Protein AF-A0A7Z9SYL8-F1 (afdb_monomer_lite)

pLDDT: mean 85.66, std 15.9, range [40.19, 97.75]

Foldseek 3Di:
DPPQVVQDDDDVVRHFDKDKDFQWWFDPAWDQDDVQQKIWTWTDDPRDTATEIEGRVSVCRVVNRVRGTKMFIFGWDWDADPNDTGIYTYTPDIGRDDDPD

Sequence (101 aa):
MEFLSKLAPFGPGNMRPQFVSRKVEIAGNPRLVGNGDHLKFSAMQNGKTFGAIAFNMGKYYSDLLSGKPFDLAYVVEENEWKGRKSLQLNIRDIKLRGGVS

Structure (mmCIF, N/CA/C/O backbone):
data_AF-A0A7Z9SYL8-F1
#
_entry.id   AF-A0A7Z9SYL8-F1
#
loop_
_atom_site.group_PDB
_atom_site.id
_atom_site.type_symbol
_atom_site.label_atom_id
_atom_site.label_alt_id
_atom_site.label_comp_id
_atom_site.label_asym_id
_atom_site.label_entity_id
_atom_site.label_seq_id
_atom_site.pdbx_PDB_ins_code
_atom_site.Cartn_x
_atom_site.Cartn_y
_atom_site.Cartn_z
_atom_site.occupancy
_atom_site.B_iso_or_equiv
_atom_site.auth_seq_id
_atom_site.auth_comp_id
_atom_site.auth_asym_id
_atom_site.auth_atom_id
_atom_site.pdbx_PDB_model_num
ATOM 1 N N . MET A 1 1 ? -14.893 2.977 13.069 1.00 48.41 1 MET A N 1
ATOM 2 C CA . MET A 1 1 ? -13.858 2.138 13.710 1.00 48.41 1 MET A CA 1
ATOM 3 C C . MET A 1 1 ? -14.430 0.971 14.527 1.00 48.41 1 MET A C 1
ATOM 5 O O . MET A 1 1 ? -13.650 0.250 15.119 1.00 48.41 1 MET A O 1
ATOM 9 N N . GLU A 1 2 ? -15.747 0.711 14.559 1.00 56.72 2 GLU A N 1
ATOM 10 C CA . GLU A 1 2 ? -16.276 -0.371 15.416 1.00 56.72 2 GLU A CA 1
ATOM 11 C C . GLU A 1 2 ? -16.171 -1.795 14.842 1.00 56.72 2 GLU A C 1
ATOM 13 O O . GLU A 1 2 ? -16.137 -2.748 15.610 1.00 56.72 2 GLU A O 1
ATOM 18 N N . PHE A 1 3 ? -16.153 -1.985 13.520 1.00 58.41 3 PHE A N 1
ATOM 19 C CA . PHE A 1 3 ? -16.348 -3.329 12.952 1.00 58.41 3 PHE A CA 1
ATOM 20 C C . PHE A 1 3 ? -15.118 -4.244 13.072 1.00 58.41 3 PHE A C 1
ATOM 22 O O . PHE A 1 3 ? -15.250 -5.401 13.452 1.00 58.41 3 PHE A O 1
ATOM 29 N N . LEU A 1 4 ? -13.914 -3.732 12.797 1.00 54.22 4 LEU A N 1
ATOM 30 C CA . LEU A 1 4 ? -12.683 -4.536 12.843 1.00 54.22 4 LEU A CA 1
ATOM 31 C C . LEU A 1 4 ? -12.283 -4.910 14.276 1.00 54.22 4 LEU A C 1
ATOM 33 O O . LEU A 1 4 ? -11.804 -6.016 14.507 1.00 54.22 4 LEU A O 1
ATOM 37 N N . SER A 1 5 ? -12.537 -4.027 15.244 1.00 56.81 5 SER A N 1
ATOM 38 C CA . SER A 1 5 ? -12.269 -4.275 16.665 1.00 56.81 5 SER A CA 1
ATOM 39 C C . SER A 1 5 ? -13.170 -5.368 17.246 1.00 56.81 5 SER A C 1
ATOM 41 O O . SER A 1 5 ? -12.739 -6.106 18.124 1.00 56.81 5 SER A O 1
ATOM 43 N N . LYS A 1 6 ? -14.398 -5.518 16.723 1.00 57.16 6 LYS A N 1
ATOM 44 C CA . LYS A 1 6 ? -15.341 -6.584 17.113 1.00 57.16 6 LYS A CA 1
ATOM 45 C C . LYS A 1 6 ? -14.926 -7.979 16.634 1.00 57.16 6 LYS A C 1
ATOM 47 O O . LYS A 1 6 ? -15.502 -8.958 17.087 1.00 57.16 6 LYS A O 1
ATOM 52 N N . LEU A 1 7 ? -13.949 -8.074 15.731 1.00 58.53 7 LEU A N 1
ATOM 53 C CA . LEU A 1 7 ? -13.406 -9.348 15.251 1.00 58.53 7 LEU A CA 1
ATOM 54 C C . LEU A 1 7 ? -12.181 -9.801 16.057 1.00 58.53 7 LEU A C 1
ATOM 56 O O . LEU A 1 7 ? -11.613 -10.843 15.754 1.00 58.53 7 LEU A O 1
ATOM 60 N N . ALA A 1 8 ? -11.768 -9.038 17.071 1.00 55.50 8 ALA A N 1
ATOM 61 C CA . ALA A 1 8 ? -10.746 -9.453 18.021 1.00 55.50 8 ALA A CA 1
ATOM 62 C C . ALA A 1 8 ? -11.326 -10.454 19.051 1.00 55.50 8 ALA A C 1
ATOM 64 O O . ALA A 1 8 ? -12.521 -10.396 19.343 1.00 55.50 8 ALA A O 1
ATOM 65 N N . PRO A 1 9 ? -10.503 -11.338 19.649 1.00 55.69 9 PRO A N 1
ATOM 66 C CA . PRO A 1 9 ? -9.047 -11.423 19.532 1.00 55.69 9 PRO A CA 1
ATOM 67 C C . PRO A 1 9 ? -8.588 -12.136 18.254 1.00 55.69 9 PRO A C 1
ATOM 69 O O . PRO A 1 9 ? -9.187 -13.121 17.828 1.00 55.69 9 PRO A O 1
ATOM 72 N N . PHE A 1 10 ? -7.491 -11.651 17.668 1.00 59.84 10 PHE A N 1
ATOM 73 C CA . PHE A 1 10 ? -6.842 -12.305 16.532 1.00 59.84 10 PHE A CA 1
ATOM 74 C C . PHE A 1 10 ? -5.698 -13.205 17.014 1.00 59.84 10 PHE A C 1
ATOM 76 O O . PHE A 1 10 ? -4.899 -12.790 17.851 1.00 59.84 10 PHE A O 1
ATOM 83 N N . GLY A 1 11 ? -5.602 -14.419 16.476 1.00 55.94 11 GLY A N 1
ATOM 84 C CA . GLY A 1 11 ? -4.634 -15.440 16.887 1.00 55.94 11 GLY A CA 1
ATOM 85 C C . GLY A 1 11 ? -4.783 -16.723 16.061 1.00 55.94 11 GLY A C 1
ATOM 86 O O . GLY A 1 11 ? -5.536 -16.723 15.081 1.00 55.94 11 GLY A O 1
ATOM 87 N N . PRO A 1 12 ? -4.096 -17.823 16.41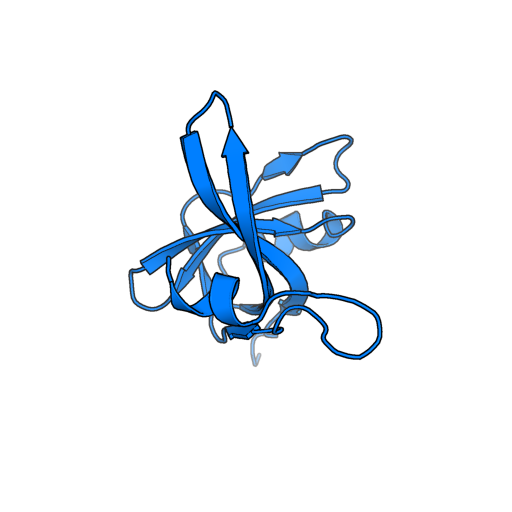8 1.00 44.50 12 PRO A N 1
ATOM 88 C CA . PRO A 1 12 ? -4.318 -19.126 15.793 1.00 44.50 12 PRO A CA 1
ATOM 89 C C . PRO A 1 12 ? -5.806 -19.502 15.906 1.00 44.50 12 PRO A C 1
ATOM 91 O O . PRO A 1 12 ? -6.312 -19.689 17.007 1.00 44.50 12 PRO A O 1
ATOM 94 N N . GLY A 1 13 ? -6.523 -19.528 14.778 1.00 54.41 13 GLY A N 1
ATOM 95 C CA . GLY A 1 13 ? -7.975 -19.768 14.720 1.00 54.41 13 GLY A CA 1
ATOM 96 C C . GLY A 1 13 ? -8.845 -18.550 14.369 1.00 54.41 13 GLY A C 1
ATOM 97 O O . GLY A 1 13 ? -9.996 -18.738 13.993 1.00 54.41 13 GLY A O 1
ATOM 98 N N . ASN A 1 14 ? -8.312 -17.322 14.410 1.00 60.50 14 ASN A N 1
ATOM 99 C CA . ASN A 1 14 ? -9.010 -16.105 13.973 1.00 60.50 14 ASN A CA 1
ATOM 100 C C . ASN A 1 14 ? -7.996 -15.086 13.425 1.00 60.50 14 ASN A C 1
ATOM 102 O O . ASN A 1 14 ? -7.546 -14.181 14.127 1.00 60.50 14 ASN A O 1
ATOM 106 N N . MET A 1 15 ? -7.539 -15.280 12.186 1.00 59.78 15 MET A N 1
ATOM 107 C CA . MET A 1 15 ? -6.594 -14.345 11.569 1.00 59.78 15 MET A CA 1
ATOM 108 C C . MET A 1 15 ? -7.292 -13.029 11.220 1.00 59.78 15 MET A C 1
ATOM 110 O O . MET A 1 15 ? -8.481 -13.015 10.906 1.00 59.78 15 MET A O 1
ATOM 114 N N . ARG A 1 16 ? -6.540 -11.920 11.207 1.00 69.00 16 ARG A N 1
ATOM 115 C CA . ARG A 1 16 ? -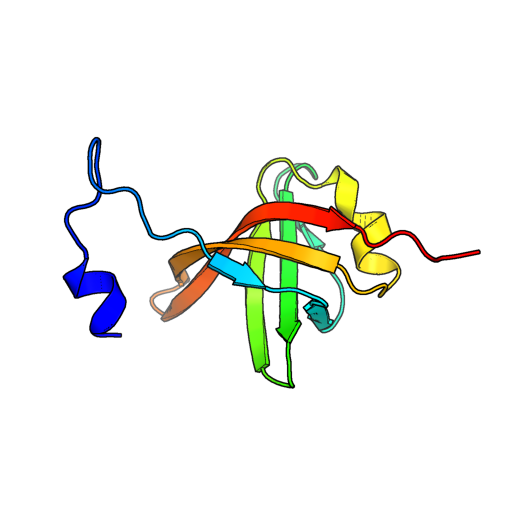7.057 -10.644 10.688 1.00 69.00 16 ARG A CA 1
ATOM 116 C C . ARG A 1 16 ? -7.655 -10.866 9.291 1.00 69.00 16 ARG A C 1
ATOM 118 O O . ARG A 1 16 ? -6.993 -11.513 8.471 1.00 69.00 16 ARG A O 1
ATOM 125 N N . PRO A 1 17 ? -8.857 -10.336 9.003 1.00 77.50 17 PRO A N 1
ATOM 126 C CA . PRO A 1 17 ? -9.475 -10.511 7.699 1.00 77.50 17 PRO A CA 1
ATOM 127 C C . PRO A 1 17 ? -8.547 -9.967 6.612 1.00 77.50 17 PRO A C 1
ATOM 129 O O . PRO A 1 17 ? -8.059 -8.836 6.695 1.00 77.50 17 PRO A O 1
ATOM 132 N N . GLN A 1 18 ? -8.283 -10.808 5.616 1.00 87.12 18 GLN A N 1
ATOM 133 C CA . GLN A 1 18 ? -7.554 -10.420 4.419 1.00 87.12 18 GLN A CA 1
ATOM 134 C C . GLN A 1 18 ? -8.549 -9.895 3.392 1.00 87.12 18 GLN A C 1
ATOM 136 O O . GLN A 1 18 ? -9.578 -10.514 3.124 1.00 87.12 18 GLN A O 1
ATOM 141 N N . PHE A 1 19 ? -8.226 -8.748 2.819 1.00 92.62 19 PHE A N 1
ATOM 142 C CA . PHE A 1 19 ? -9.034 -8.080 1.816 1.00 92.62 19 PHE A CA 1
ATOM 143 C C . PHE A 1 19 ? -8.299 -8.069 0.486 1.00 92.62 19 PHE A C 1
ATOM 145 O O . PHE A 1 19 ? -7.067 -8.071 0.440 1.00 92.62 19 PHE A O 1
ATOM 152 N N . VAL A 1 20 ? -9.078 -8.023 -0.592 1.00 95.88 20 VAL A N 1
ATOM 153 C CA . VAL A 1 20 ? -8.563 -7.871 -1.949 1.00 95.88 20 VAL A CA 1
ATOM 154 C C . VAL A 1 20 ? -9.234 -6.680 -2.614 1.00 95.88 20 VAL A C 1
ATOM 156 O O . VAL A 1 20 ? -10.462 -6.624 -2.692 1.00 95.88 20 VAL A O 1
ATOM 159 N N . SER A 1 21 ? -8.422 -5.783 -3.167 1.00 95.75 21 SER A N 1
ATOM 160 C CA . SER A 1 21 ? -8.876 -4.732 -4.082 1.00 95.75 21 SER A CA 1
ATOM 161 C C . SER A 1 21 ? -8.282 -4.965 -5.462 1.00 95.75 21 SER A C 1
ATOM 163 O O . SER A 1 21 ? -7.101 -5.271 -5.601 1.00 95.75 21 SER A O 1
ATOM 165 N N . ARG A 1 22 ? -9.112 -4.824 -6.498 1.00 95.88 22 ARG A N 1
ATOM 166 C CA . ARG A 1 22 ? -8.722 -5.014 -7.901 1.00 95.88 22 ARG A CA 1
ATOM 167 C C . ARG A 1 22 ? -8.696 -3.690 -8.650 1.00 95.88 22 ARG A C 1
ATOM 169 O O . ARG A 1 22 ? -9.518 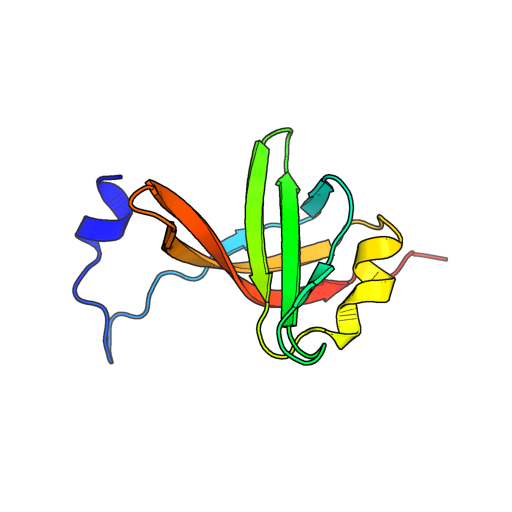-2.825 -8.353 1.00 95.88 22 ARG A O 1
ATOM 176 N N . LYS A 1 23 ? -7.831 -3.579 -9.663 1.00 95.25 23 LYS A N 1
ATOM 177 C CA . LYS A 1 23 ? -7.643 -2.349 -10.458 1.00 95.25 23 LYS A CA 1
ATOM 178 C C . LYS A 1 23 ? -7.370 -1.135 -9.558 1.00 95.25 23 LYS A C 1
ATOM 180 O O . LYS A 1 23 ? -8.011 -0.098 -9.684 1.00 95.25 23 LYS A O 1
ATOM 185 N N . VAL A 1 24 ? -6.473 -1.319 -8.598 1.00 96.69 24 VAL A N 1
ATOM 186 C CA . VAL A 1 24 ? -5.960 -0.255 -7.741 1.00 96.69 24 VAL A CA 1
ATOM 187 C C . VAL A 1 24 ? -4.965 0.566 -8.545 1.00 96.69 24 VAL A C 1
ATOM 189 O O . VAL A 1 24 ? -4.143 0.017 -9.279 1.00 96.69 24 VAL A O 1
ATOM 192 N N . GLU A 1 25 ? -5.049 1.877 -8.389 1.00 95.69 25 GLU A N 1
ATOM 193 C CA . GLU A 1 25 ? -4.132 2.848 -8.970 1.00 95.69 25 GLU A CA 1
ATOM 194 C C . GLU A 1 25 ? -3.236 3.427 -7.877 1.00 95.69 25 GLU A C 1
ATOM 196 O O . GLU A 1 25 ? -3.557 3.378 -6.684 1.00 95.69 25 GLU A O 1
ATOM 201 N N . ILE A 1 26 ? -2.103 3.998 -8.278 1.00 95.19 26 ILE A N 1
ATOM 202 C CA . ILE A 1 26 ? -1.254 4.747 -7.360 1.00 95.19 26 ILE A CA 1
ATOM 203 C C . ILE A 1 26 ? -1.644 6.226 -7.360 1.00 95.19 26 ILE A C 1
ATOM 205 O O . ILE A 1 26 ? -1.790 6.846 -8.410 1.00 95.19 26 ILE A O 1
ATOM 209 N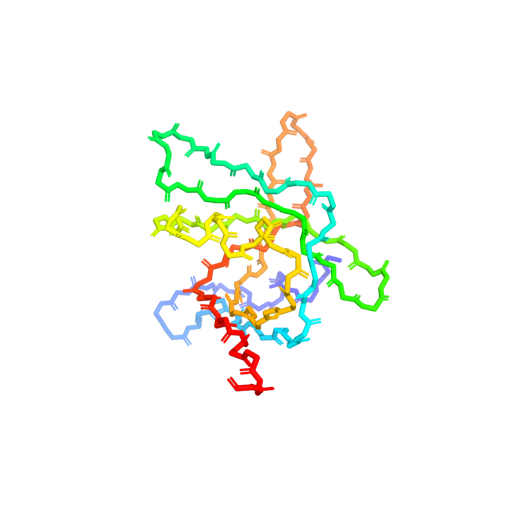 N . ALA A 1 27 ? -1.801 6.806 -6.172 1.00 95.38 27 ALA A N 1
ATOM 210 C CA . ALA A 1 27 ? -1.953 8.247 -6.011 1.00 95.38 27 ALA A CA 1
ATOM 211 C C . ALA A 1 27 ? -0.598 8.880 -5.660 1.00 95.38 27 ALA A C 1
ATOM 213 O O . ALA A 1 27 ? -0.048 8.651 -4.580 1.00 95.38 27 ALA A O 1
ATOM 214 N N . GLY A 1 28 ? -0.069 9.707 -6.562 1.00 93.69 28 GLY A N 1
ATOM 215 C CA . GLY A 1 28 ? 1.269 10.285 -6.426 1.00 93.69 28 GLY A CA 1
ATOM 216 C C . GLY A 1 28 ? 2.372 9.245 -6.640 1.00 93.69 28 GLY A C 1
ATOM 217 O O . GLY A 1 28 ? 2.184 8.276 -7.368 1.00 93.69 28 GLY A O 1
ATOM 218 N N . ASN A 1 29 ? 3.528 9.445 -5.999 1.00 94.50 29 ASN A N 1
ATOM 219 C CA . ASN A 1 29 ? 4.707 8.606 -6.227 1.00 94.50 29 ASN A CA 1
ATOM 220 C C . ASN A 1 29 ? 4.917 7.584 -5.097 1.00 94.50 29 ASN A C 1
ATOM 222 O O . ASN A 1 29 ? 4.870 7.967 -3.918 1.00 94.50 29 ASN A O 1
ATOM 226 N N . PRO A 1 30 ? 5.216 6.311 -5.425 1.00 96.44 30 PRO A N 1
ATOM 227 C CA . PRO A 1 30 ? 5.654 5.338 -4.435 1.00 96.44 30 PRO A CA 1
ATOM 228 C C . PRO A 1 30 ? 7.019 5.745 -3.876 1.00 96.44 30 PRO A C 1
ATOM 230 O O . PRO A 1 30 ? 7.765 6.509 -4.487 1.00 96.44 30 PRO A O 1
ATOM 233 N N . ARG A 1 31 ? 7.367 5.225 -2.700 1.00 97.38 31 ARG A N 1
ATOM 234 C CA . ARG A 1 31 ? 8.673 5.439 -2.075 1.00 97.38 31 ARG A CA 1
ATOM 235 C C . ARG A 1 31 ? 9.221 4.128 -1.553 1.00 97.38 31 ARG A C 1
ATOM 237 O O . ARG A 1 31 ? 8.508 3.383 -0.879 1.00 97.38 31 AR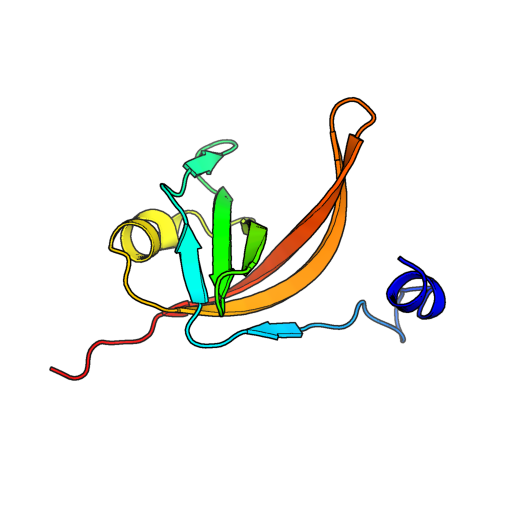G A O 1
ATOM 244 N N . LEU A 1 32 ? 10.499 3.897 -1.810 1.00 97.75 32 LEU A N 1
ATOM 245 C CA . LEU A 1 32 ? 11.262 2.903 -1.076 1.00 97.75 32 LEU A CA 1
ATOM 246 C C . LEU A 1 32 ? 11.557 3.433 0.333 1.00 97.75 32 LEU A C 1
ATOM 248 O O . LEU A 1 32 ? 11.856 4.615 0.506 1.00 97.75 32 LEU A O 1
ATOM 252 N N . VAL A 1 33 ? 11.423 2.578 1.343 1.00 95.75 33 VAL A N 1
ATOM 253 C CA . VAL A 1 33 ? 11.686 2.917 2.751 1.00 95.75 33 VAL A CA 1
ATOM 254 C C . VAL A 1 33 ? 12.518 1.828 3.432 1.00 95.75 33 VAL A C 1
ATOM 256 O O . VAL A 1 33 ? 12.671 0.725 2.904 1.00 95.75 33 VAL A O 1
ATOM 259 N N . GLY A 1 34 ? 13.075 2.146 4.604 1.00 91.06 34 GLY A N 1
ATOM 260 C CA . GLY A 1 34 ? 14.087 1.304 5.247 1.00 91.06 34 GLY A CA 1
ATOM 261 C C . GLY A 1 34 ? 15.379 1.323 4.431 1.00 91.06 34 GLY A C 1
ATOM 262 O O . GLY A 1 34 ? 15.817 2.393 4.014 1.00 91.06 34 GLY A O 1
ATOM 263 N N . ASN A 1 35 ? 15.931 0.145 4.147 1.00 93.69 35 ASN A N 1
ATOM 264 C CA . ASN A 1 35 ? 17.132 -0.015 3.318 1.00 93.69 35 ASN A CA 1
ATOM 265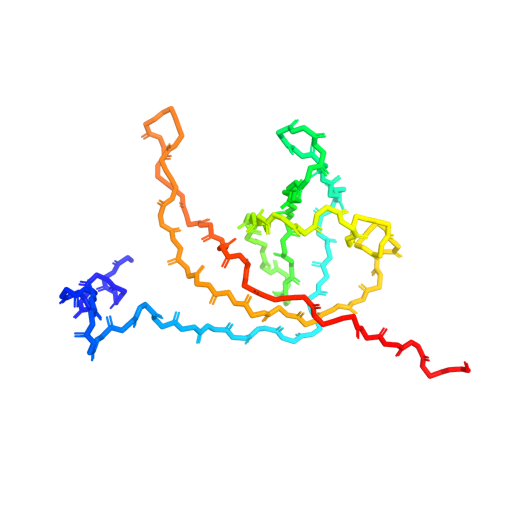 C C . ASN A 1 35 ? 16.830 -0.137 1.813 1.00 93.69 35 ASN A C 1
ATOM 267 O O . ASN A 1 35 ? 17.716 -0.469 1.034 1.00 93.69 35 ASN A O 1
ATOM 271 N N . GLY A 1 36 ? 15.586 0.120 1.395 1.00 94.19 36 GLY A N 1
ATOM 272 C CA . GLY A 1 36 ? 15.144 -0.057 0.007 1.00 94.19 36 GLY A CA 1
ATOM 273 C C . GLY A 1 36 ? 14.282 -1.300 -0.225 1.00 94.19 36 GLY A C 1
ATOM 274 O O . GLY A 1 36 ? 13.717 -1.465 -1.302 1.00 94.19 36 GLY A O 1
ATOM 275 N N . ASP A 1 37 ? 14.108 -2.141 0.793 1.00 96.38 37 ASP A N 1
ATOM 276 C CA . ASP A 1 37 ? 13.384 -3.411 0.667 1.00 96.38 37 ASP A CA 1
ATOM 277 C C . ASP A 1 37 ? 11.866 -3.264 0.823 1.00 96.38 37 ASP A C 1
ATOM 279 O O . ASP A 1 37 ? 11.102 -4.191 0.543 1.00 96.38 37 ASP A O 1
ATOM 283 N N . HIS A 1 38 ? 11.398 -2.122 1.325 1.00 96.81 38 HIS A N 1
ATOM 284 C CA . HIS A 1 38 ? 9.992 -1.888 1.642 1.00 96.81 38 HIS A CA 1
ATOM 285 C C . HIS A 1 38 ? 9.410 -0.805 0.746 1.00 96.81 38 HIS A C 1
ATOM 287 O O . HIS A 1 38 ? 10.080 0.174 0.421 1.00 96.81 38 HIS A O 1
ATOM 293 N N . LEU A 1 39 ? 8.133 -0.949 0.403 1.00 97.25 39 LEU A N 1
ATOM 294 C CA . LEU A 1 39 ? 7.430 -0.029 -0.478 1.00 97.25 39 LEU A CA 1
ATOM 295 C C . LEU A 1 39 ? 6.309 0.672 0.286 1.00 97.25 39 LEU A C 1
ATOM 297 O O . LEU A 1 39 ? 5.402 0.028 0.809 1.00 97.25 39 LEU A O 1
ATOM 301 N N . LYS A 1 40 ? 6.357 2.002 0.341 1.00 97.19 40 LYS A N 1
ATOM 302 C CA . LYS A 1 40 ? 5.303 2.844 0.910 1.00 97.19 40 LYS A CA 1
ATOM 303 C C . LYS A 1 40 ? 4.649 3.652 -0.201 1.00 97.19 40 LYS A C 1
ATOM 305 O O . LYS A 1 40 ? 5.339 4.317 -0.968 1.00 97.19 40 LYS A O 1
ATOM 310 N N . PHE A 1 41 ? 3.327 3.612 -0.285 1.00 97.25 41 PHE A N 1
ATOM 311 C CA . PHE A 1 41 ? 2.582 4.278 -1.354 1.00 97.25 41 PHE A CA 1
ATOM 312 C C . PHE A 1 41 ? 1.155 4.617 -0.917 1.00 97.25 41 PHE A C 1
ATOM 314 O O . PHE A 1 41 ? 0.715 4.224 0.164 1.00 97.25 41 PHE A O 1
ATOM 321 N N . SER A 1 42 ? 0.442 5.360 -1.759 1.00 96.94 42 SER A N 1
ATOM 322 C CA . SER A 1 42 ? -0.979 5.657 -1.586 1.00 96.94 42 SER A CA 1
ATOM 323 C C . SER A 1 42 ? -1.780 4.857 -2.610 1.00 96.94 42 SER A C 1
ATOM 325 O O . SER A 1 42 ? -1.652 5.088 -3.810 1.00 96.94 42 SER A O 1
ATOM 327 N N . ALA A 1 43 ? -2.578 3.903 -2.137 1.00 96.81 43 ALA A N 1
ATOM 328 C CA . ALA A 1 43 ? -3.460 3.082 -2.958 1.00 96.81 43 ALA A CA 1
ATOM 329 C C . ALA A 1 43 ? -4.776 3.825 -3.206 1.00 96.81 43 ALA A C 1
ATOM 331 O O . ALA A 1 43 ? -5.431 4.234 -2.245 1.00 96.81 43 ALA A O 1
ATOM 332 N N . MET A 1 44 ? -5.167 3.978 -4.469 1.00 96.31 44 MET A N 1
ATOM 333 C CA . MET A 1 44 ? -6.401 4.641 -4.875 1.00 96.31 44 MET A CA 1
ATOM 334 C C . MET A 1 44 ? -7.347 3.665 -5.572 1.00 96.31 44 MET A C 1
ATOM 336 O O . MET A 1 44 ? -6.953 2.910 -6.458 1.00 96.31 44 MET A O 1
ATOM 340 N N . GLN A 1 45 ? -8.618 3.690 -5.180 1.00 94.62 45 GLN A N 1
ATOM 341 C CA . GLN A 1 45 ? -9.683 2.954 -5.854 1.00 94.62 45 GLN A CA 1
ATOM 342 C C . GLN A 1 45 ? -10.980 3.762 -5.769 1.00 94.62 45 GLN A C 1
ATOM 344 O O . GLN A 1 45 ? -11.384 4.178 -4.682 1.00 94.62 45 GLN A O 1
ATOM 349 N N . ASN A 1 46 ? -11.641 3.988 -6.908 1.00 92.00 46 ASN A N 1
ATOM 350 C CA . ASN A 1 46 ? -12.900 4.745 -6.993 1.00 92.00 46 ASN A CA 1
ATOM 351 C C . ASN A 1 46 ? -12.829 6.123 -6.294 1.00 92.00 46 ASN A C 1
ATOM 353 O O . ASN A 1 46 ? -13.725 6.490 -5.534 1.00 92.00 46 ASN A O 1
ATOM 357 N N . GLY A 1 47 ? -11.723 6.852 -6.485 1.00 90.25 47 GLY A N 1
ATOM 358 C CA . GLY A 1 47 ? -11.496 8.179 -5.896 1.00 90.25 47 GLY A CA 1
ATOM 359 C C . GLY A 1 47 ? -11.201 8.196 -4.390 1.00 90.25 47 GLY A C 1
ATOM 360 O O . GLY A 1 47 ? -11.016 9.269 -3.821 1.00 90.25 47 GLY A O 1
ATOM 361 N N . LYS A 1 48 ? -11.138 7.035 -3.724 1.00 92.56 48 LYS A N 1
ATOM 362 C CA . LYS A 1 48 ? -10.723 6.923 -2.319 1.00 92.56 48 LYS A CA 1
ATOM 363 C C . LYS A 1 48 ? -9.271 6.490 -2.236 1.00 92.56 48 LYS A C 1
ATOM 365 O O . LYS A 1 48 ? -8.881 5.539 -2.910 1.00 92.56 48 LYS A O 1
ATOM 370 N N . THR A 1 49 ? -8.516 7.136 -1.354 1.00 94.88 49 THR A N 1
ATOM 371 C CA . THR A 1 49 ? -7.079 6.903 -1.193 1.00 94.88 49 THR A CA 1
ATOM 372 C C . THR A 1 49 ? -6.753 6.444 0.221 1.00 94.88 49 THR A C 1
ATOM 374 O O . THR A 1 49 ? -7.203 7.049 1.193 1.00 94.88 49 THR A O 1
ATOM 377 N N . PHE A 1 50 ? -5.934 5.401 0.335 1.00 94.44 50 PHE A N 1
ATOM 378 C CA . PHE A 1 50 ? -5.441 4.867 1.602 1.00 94.44 50 PHE A CA 1
ATOM 379 C C . PHE A 1 50 ? -3.921 4.735 1.573 1.00 94.44 50 PHE A C 1
ATOM 381 O O . PHE A 1 50 ? -3.333 4.362 0.558 1.00 94.44 50 PHE A O 1
ATOM 388 N N . GLY A 1 51 ? -3.273 5.013 2.705 1.00 95.50 51 GLY A N 1
ATOM 389 C CA . GLY A 1 51 ? -1.850 4.729 2.855 1.00 95.50 51 GLY A CA 1
ATOM 390 C C . GLY A 1 51 ? -1.606 3.222 2.881 1.00 95.50 51 GLY A C 1
ATOM 391 O O . GLY A 1 51 ? -2.340 2.491 3.542 1.00 95.50 51 GLY A O 1
ATOM 392 N N . ALA A 1 52 ? -0.559 2.768 2.202 1.00 97.00 52 ALA A N 1
ATOM 393 C CA . ALA A 1 52 ? -0.163 1.370 2.127 1.00 97.00 52 ALA A CA 1
ATOM 394 C C . ALA A 1 52 ? 1.324 1.189 2.466 1.00 97.00 52 ALA A C 1
ATOM 396 O O . ALA A 1 52 ? 2.155 2.060 2.188 1.00 97.00 52 ALA A O 1
ATOM 397 N N . ILE A 1 53 ? 1.652 0.056 3.085 1.00 96.81 53 ILE A N 1
ATOM 398 C CA . ILE A 1 53 ? 3.020 -0.406 3.334 1.00 96.81 53 ILE A CA 1
ATOM 399 C C . ILE A 1 53 ? 3.140 -1.864 2.897 1.00 96.81 53 ILE A C 1
ATOM 401 O O . ILE A 1 53 ? 2.340 -2.704 3.298 1.00 96.81 53 ILE A O 1
ATOM 405 N N . ALA A 1 54 ? 4.132 -2.158 2.064 1.00 97.06 54 ALA A N 1
ATOM 406 C CA . ALA A 1 54 ? 4.442 -3.497 1.590 1.00 97.06 54 ALA A CA 1
ATOM 407 C C . ALA A 1 54 ? 5.867 -3.861 2.021 1.00 97.06 54 ALA A C 1
ATOM 409 O O . ALA A 1 54 ? 6.852 -3.330 1.496 1.00 97.06 54 ALA A O 1
ATOM 410 N N . PHE A 1 55 ? 5.976 -4.734 3.019 1.00 96.31 55 PHE A N 1
ATOM 411 C CA . PHE A 1 55 ? 7.262 -5.201 3.531 1.00 96.31 55 PHE A CA 1
ATOM 412 C C . PHE A 1 55 ? 7.888 -6.212 2.567 1.00 96.31 55 PHE A C 1
ATOM 414 O O . PHE A 1 55 ? 7.192 -7.061 2.018 1.00 96.31 55 PHE A O 1
ATOM 421 N N . ASN A 1 56 ? 9.206 -6.125 2.374 1.00 96.56 56 ASN A N 1
ATOM 422 C CA . ASN A 1 56 ? 9.993 -6.981 1.469 1.00 96.56 56 ASN A CA 1
ATOM 423 C C . ASN A 1 56 ? 9.489 -7.006 0.010 1.00 96.56 56 ASN A C 1
ATOM 425 O O . ASN A 1 56 ? 9.661 -7.985 -0.714 1.00 96.56 56 ASN A O 1
ATOM 429 N N . MET A 1 57 ? 8.844 -5.922 -0.426 1.00 97.19 57 MET A N 1
ATOM 430 C CA . MET A 1 57 ? 8.225 -5.778 -1.747 1.00 97.19 57 MET A CA 1
ATOM 431 C C . MET A 1 57 ? 8.802 -4.603 -2.549 1.00 97.19 57 MET A C 1
ATOM 433 O O . MET A 1 57 ? 8.193 -4.167 -3.525 1.00 97.19 57 MET A O 1
ATOM 437 N N . GLY A 1 58 ? 9.997 -4.118 -2.189 1.00 96.56 58 GLY A N 1
ATOM 438 C CA . GLY A 1 58 ? 10.698 -3.046 -2.910 1.00 96.56 58 GLY A CA 1
ATOM 439 C C . GLY A 1 58 ? 10.895 -3.327 -4.406 1.00 96.56 58 GLY A C 1
ATOM 440 O O . GLY A 1 58 ? 10.856 -2.401 -5.212 1.00 96.56 58 GLY A O 1
ATOM 441 N N . LYS A 1 59 ? 10.975 -4.606 -4.801 1.00 96.31 59 LYS A N 1
ATOM 442 C CA . LYS A 1 59 ? 11.067 -5.039 -6.208 1.00 96.31 59 LYS A CA 1
ATOM 443 C C . LYS A 1 59 ? 9.937 -4.521 -7.112 1.00 96.31 59 LYS A C 1
ATOM 445 O O . LYS A 1 59 ? 10.167 -4.353 -8.300 1.00 96.31 59 LYS A O 1
ATOM 450 N N . TYR A 1 60 ? 8.754 -4.234 -6.560 1.00 96.31 60 TYR A N 1
ATOM 451 C CA . TYR A 1 60 ? 7.607 -3.719 -7.320 1.00 96.31 60 TYR A CA 1
ATOM 452 C C . TYR A 1 60 ? 7.625 -2.194 -7.505 1.00 96.31 60 TYR A C 1
ATOM 454 O O . TYR A 1 60 ? 6.688 -1.630 -8.066 1.00 96.31 60 TYR A O 1
ATOM 462 N N . TYR A 1 61 ? 8.657 -1.495 -7.018 1.00 96.50 61 TYR A N 1
ATOM 463 C CA . TYR A 1 61 ? 8.740 -0.035 -7.095 1.00 96.50 61 TYR A CA 1
ATOM 464 C C . TYR A 1 61 ? 8.589 0.488 -8.525 1.00 96.50 61 TYR A C 1
ATOM 466 O O . TYR A 1 61 ? 7.755 1.359 -8.765 1.00 96.50 61 TYR A O 1
ATOM 474 N N . SER A 1 62 ? 9.348 -0.068 -9.473 1.00 94.81 62 SER A N 1
ATOM 475 C CA . SER A 1 62 ? 9.304 0.349 -10.878 1.00 94.81 62 SER A CA 1
ATOM 476 C C . SER A 1 62 ? 7.947 0.064 -11.522 1.00 94.81 62 SER A C 1
ATOM 478 O O . SER A 1 62 ? 7.445 0.887 -12.287 1.00 94.81 62 SER A O 1
ATOM 480 N N . ASP A 1 63 ? 7.315 -1.058 -11.172 1.00 94.62 63 ASP A N 1
ATOM 481 C CA . ASP A 1 63 ? 5.986 -1.406 -11.674 1.00 94.62 63 ASP A CA 1
ATOM 482 C C . ASP A 1 63 ? 4.924 -0.428 -11.169 1.00 94.62 63 ASP A C 1
ATOM 484 O O . ASP A 1 63 ? 4.113 0.060 -11.954 1.00 94.62 63 ASP A O 1
ATOM 488 N N . LEU A 1 64 ? 4.951 -0.081 -9.878 1.00 94.19 64 LEU A N 1
ATOM 489 C CA . LEU A 1 64 ? 4.015 0.891 -9.308 1.00 94.19 64 LEU A CA 1
ATOM 490 C C . LEU A 1 64 ? 4.290 2.308 -9.818 1.00 94.19 64 LEU A C 1
ATOM 492 O O . LEU A 1 64 ? 3.350 3.068 -10.036 1.00 94.19 64 LEU A O 1
ATOM 496 N N . LEU A 1 65 ? 5.556 2.657 -10.056 1.00 94.12 65 LEU A N 1
ATOM 497 C CA . LEU A 1 65 ? 5.938 3.938 -10.649 1.00 94.12 65 LEU A CA 1
ATOM 498 C C . LEU A 1 65 ? 5.429 4.079 -12.093 1.00 94.12 65 LEU A C 1
ATOM 500 O O . LEU A 1 65 ? 5.158 5.192 -12.530 1.00 94.12 65 LEU A O 1
ATOM 504 N N . SER A 1 66 ? 5.244 2.968 -12.818 1.00 91.94 66 SER A N 1
ATOM 505 C CA . SER A 1 66 ? 4.696 2.985 -14.182 1.00 91.94 66 SER A CA 1
ATOM 506 C C . SER A 1 66 ? 3.241 3.473 -14.265 1.00 91.94 66 SER A C 1
ATOM 508 O O . SER A 1 66 ? 2.754 3.753 -15.358 1.00 91.94 66 SER A O 1
ATOM 510 N N . GLY A 1 67 ? 2.530 3.539 -13.131 1.00 87.50 67 GLY A N 1
ATOM 511 C CA . GLY A 1 67 ? 1.133 3.972 -13.058 1.00 87.50 67 GLY A CA 1
ATOM 512 C C . GLY A 1 67 ? 0.117 2.952 -13.583 1.00 87.50 67 GLY A C 1
ATOM 513 O O . GLY A 1 67 ? -1.082 3.226 -13.573 1.00 87.50 67 GLY A O 1
ATOM 514 N N . LYS A 1 68 ? 0.554 1.764 -14.025 1.00 91.06 68 LYS A N 1
ATOM 515 C CA . LYS A 1 68 ? -0.356 0.697 -14.460 1.00 91.06 68 LYS A CA 1
ATOM 516 C C . LYS A 1 68 ? -1.195 0.190 -13.279 1.00 91.06 68 LYS A C 1
ATOM 518 O O . LYS A 1 68 ? -0.632 -0.036 -12.209 1.00 91.06 68 LYS A O 1
ATOM 523 N N . PRO A 1 69 ? -2.505 -0.064 -13.457 1.00 94.25 69 PRO A N 1
ATOM 524 C CA . PRO A 1 69 ? -3.326 -0.633 -12.395 1.00 94.25 69 PRO A CA 1
ATOM 525 C C . PRO A 1 69 ? -2.862 -2.032 -11.970 1.00 94.25 69 PRO A C 1
ATOM 527 O O . PRO A 1 69 ? -2.472 -2.854 -12.801 1.00 94.25 69 PRO A O 1
ATOM 530 N N . PHE A 1 70 ? -2.997 -2.342 -10.685 1.00 96.31 70 PHE A N 1
ATOM 531 C CA . PHE A 1 70 ? -2.623 -3.628 -10.085 1.00 96.31 70 PHE A CA 1
ATOM 532 C C . PHE A 1 70 ? -3.703 -4.118 -9.114 1.00 96.31 70 PHE A C 1
ATOM 534 O O . PHE A 1 70 ? -4.631 -3.390 -8.766 1.00 96.31 70 PHE A O 1
ATOM 541 N N . ASP A 1 71 ? -3.621 -5.377 -8.698 1.00 97.50 71 ASP A N 1
ATOM 542 C CA . ASP A 1 71 ? -4.485 -5.925 -7.653 1.00 97.50 71 ASP A CA 1
ATOM 543 C C . ASP A 1 71 ? -3.672 -6.072 -6.352 1.00 97.50 71 ASP A C 1
ATOM 545 O O . ASP A 1 71 ? -2.480 -6.385 -6.384 1.00 97.50 71 ASP A O 1
ATOM 549 N N . LEU A 1 72 ? -4.313 -5.835 -5.207 1.00 97.38 72 LEU A N 1
ATOM 550 C CA . LEU A 1 72 ? -3.699 -5.899 -3.879 1.00 97.38 72 LEU A CA 1
ATOM 551 C C . LEU A 1 72 ? -4.404 -6.927 -3.004 1.00 97.38 72 LEU A C 1
ATOM 553 O O . LEU A 1 72 ? -5.632 -6.913 -2.933 1.00 97.38 72 LEU A O 1
ATOM 557 N N . ALA A 1 73 ? -3.631 -7.723 -2.267 1.00 96.81 73 ALA A N 1
ATOM 558 C CA . ALA A 1 73 ? -4.095 -8.439 -1.082 1.00 96.81 73 ALA A CA 1
ATOM 559 C C . ALA A 1 73 ? -3.496 -7.778 0.165 1.00 96.81 73 ALA A C 1
ATOM 561 O O . ALA A 1 73 ? -2.297 -7.492 0.196 1.00 96.81 73 ALA A O 1
ATOM 562 N N . TYR A 1 74 ? -4.301 -7.502 1.190 1.00 95.75 74 TYR A N 1
ATOM 563 C CA . TYR A 1 74 ? -3.846 -6.744 2.357 1.00 95.75 74 TYR A CA 1
ATOM 564 C C . TYR A 1 74 ? -4.657 -7.033 3.617 1.00 95.75 74 TYR A C 1
ATOM 566 O O . TYR A 1 74 ? -5.771 -7.550 3.569 1.00 95.75 74 TYR A O 1
ATOM 574 N N . VAL A 1 75 ? -4.101 -6.641 4.759 1.00 93.38 75 VAL A N 1
ATOM 575 C CA . VAL A 1 75 ? -4.848 -6.493 6.012 1.00 93.38 75 VAL A CA 1
ATOM 576 C C . VAL A 1 75 ? -4.949 -5.012 6.360 1.00 93.38 75 VAL A C 1
ATOM 578 O O . VAL A 1 75 ? -4.051 -4.227 6.049 1.00 93.38 75 VAL A O 1
ATOM 581 N N . VAL A 1 76 ? -6.060 -4.616 6.975 1.00 91.12 76 VAL A N 1
ATOM 582 C CA . VAL A 1 76 ? -6.258 -3.244 7.453 1.00 91.12 76 VAL A CA 1
ATOM 583 C C . VAL A 1 76 ? -5.687 -3.143 8.861 1.00 91.12 76 VAL A C 1
ATOM 585 O O . VAL A 1 76 ? -6.071 -3.913 9.741 1.00 91.12 76 VAL A O 1
ATOM 588 N N . GLU A 1 77 ? -4.773 -2.202 9.073 1.00 88.50 77 GLU A N 1
ATOM 589 C CA . GLU A 1 77 ? -4.119 -1.971 10.359 1.00 88.50 77 GLU A CA 1
ATOM 590 C C . GLU A 1 77 ? -4.296 -0.518 10.795 1.00 88.50 77 GLU A C 1
ATOM 592 O O . GLU A 1 77 ? -4.451 0.387 9.974 1.00 88.50 77 GLU A O 1
ATOM 597 N N . GLU A 1 78 ? -4.283 -0.292 12.104 1.00 85.06 78 GLU A N 1
ATOM 598 C CA . GLU A 1 78 ? -4.229 1.049 12.670 1.00 85.06 78 GLU A CA 1
ATOM 599 C C . GLU A 1 78 ? -2.756 1.411 12.874 1.00 85.06 78 GLU A C 1
ATOM 601 O O . GLU A 1 78 ? -2.031 0.727 13.595 1.00 85.06 78 GLU A O 1
ATOM 606 N N . ASN A 1 79 ? -2.302 2.458 12.197 1.00 80.19 79 ASN A N 1
ATOM 607 C CA . ASN A 1 79 ? -0.968 3.012 12.345 1.00 80.19 79 ASN A CA 1
ATOM 608 C C . ASN A 1 79 ? -1.039 4.260 13.228 1.00 80.19 79 ASN A C 1
ATOM 610 O O . ASN A 1 79 ? -1.812 5.180 12.941 1.00 80.19 79 ASN A O 1
ATOM 614 N N . GLU A 1 80 ? -0.205 4.312 14.264 1.00 78.31 80 GLU A N 1
ATOM 615 C CA . GLU A 1 80 ? -0.070 5.470 15.142 1.00 78.31 80 GLU A CA 1
ATOM 616 C C . GLU A 1 80 ? 1.268 6.162 14.881 1.00 78.31 80 GLU A C 1
ATOM 618 O O . GLU A 1 80 ? 2.340 5.633 15.168 1.00 78.31 80 GLU A O 1
ATOM 623 N N . TRP A 1 81 ? 1.212 7.368 14.318 1.00 72.62 81 TRP A N 1
ATOM 624 C CA . TRP A 1 81 ? 2.399 8.178 14.061 1.00 72.62 81 TRP A CA 1
ATOM 625 C C . TRP A 1 81 ? 2.249 9.544 14.720 1.00 72.62 81 TRP A C 1
ATOM 627 O O . TRP A 1 81 ? 1.315 10.286 14.412 1.00 72.62 81 TRP A O 1
ATOM 637 N N . LYS A 1 82 ? 3.177 9.891 15.624 1.00 76.69 82 LYS A N 1
ATOM 638 C CA . LYS A 1 82 ? 3.150 11.145 16.404 1.00 76.69 82 LYS A CA 1
ATOM 639 C C . LYS A 1 82 ? 1.794 11.395 17.094 1.00 76.69 82 LYS A C 1
ATOM 641 O O . LYS A 1 82 ? 1.259 12.500 17.029 1.00 76.69 82 LYS A O 1
ATOM 646 N N . GLY A 1 83 ? 1.206 10.353 17.688 1.00 80.81 83 GLY A N 1
ATOM 647 C CA . GLY A 1 83 ? -0.090 10.424 18.375 1.00 80.81 83 GLY A CA 1
ATOM 648 C C . GLY A 1 83 ? -1.313 10.544 17.456 1.00 80.81 83 GLY A C 1
ATOM 649 O O . GLY A 1 83 ? -2.431 10.691 17.943 1.00 80.81 83 GLY A O 1
ATOM 650 N N . ARG A 1 84 ? -1.142 10.483 16.126 1.00 78.69 84 ARG A N 1
ATOM 651 C CA . ARG A 1 84 ? -2.255 10.417 15.170 1.00 78.69 84 ARG A CA 1
ATOM 652 C C . ARG A 1 84 ? -2.461 8.984 14.710 1.00 78.69 84 ARG A C 1
ATOM 654 O O . ARG A 1 84 ? -1.579 8.395 14.084 1.00 78.69 84 ARG A O 1
ATOM 661 N N . LYS A 1 85 ? -3.654 8.464 14.985 1.00 81.12 85 LYS A N 1
ATOM 662 C CA . LYS A 1 85 ? -4.124 7.162 14.518 1.00 81.12 85 LYS A CA 1
ATOM 663 C C . LYS A 1 85 ? -4.710 7.295 13.120 1.00 81.12 85 LYS A C 1
ATOM 665 O O . LYS A 1 85 ? -5.530 8.172 12.856 1.00 81.12 85 LYS A O 1
ATOM 670 N N . SER A 1 86 ? -4.269 6.435 12.216 1.00 83.81 86 SER A N 1
ATOM 671 C CA . SER A 1 86 ? -4.730 6.387 10.830 1.00 83.81 86 SER A CA 1
ATOM 672 C C . SER A 1 86 ? -4.842 4.941 10.374 1.00 83.81 86 SER A C 1
ATOM 674 O O . SER A 1 86 ? -4.084 4.091 10.827 1.00 83.81 86 SER A O 1
ATOM 676 N N . LEU A 1 87 ? -5.779 4.651 9.476 1.00 88.38 87 LEU A N 1
ATOM 677 C CA . LEU A 1 87 ? -5.831 3.340 8.837 1.00 88.38 87 LEU A CA 1
ATOM 678 C C . LEU A 1 87 ? -4.725 3.234 7.783 1.00 88.38 87 LEU A C 1
ATOM 680 O O . LEU A 1 87 ? -4.535 4.149 6.980 1.00 88.38 87 LEU A O 1
ATOM 684 N N . GLN A 1 88 ? -4.029 2.103 7.772 1.00 93.31 88 GLN A N 1
ATOM 685 C CA . GLN A 1 88 ? -3.015 1.760 6.788 1.00 93.31 88 GLN A CA 1
ATOM 686 C C . GLN A 1 88 ? -3.260 0.346 6.260 1.00 93.31 88 GLN A C 1
ATOM 688 O O . GLN A 1 88 ? -3.619 -0.565 7.005 1.00 93.31 88 GLN A O 1
ATOM 693 N N . LEU A 1 89 ? -3.063 0.158 4.959 1.00 95.75 89 LEU A N 1
ATOM 694 C CA . LEU A 1 89 ? -3.105 -1.154 4.328 1.00 95.75 89 LEU A CA 1
ATOM 695 C C . LEU A 1 89 ? -1.725 -1.805 4.459 1.00 95.75 89 LEU A C 1
ATOM 697 O O . LEU A 1 89 ? -0.748 -1.306 3.900 1.00 95.75 89 LEU A O 1
ATOM 701 N N . ASN A 1 90 ? -1.636 -2.913 5.187 1.00 95.69 90 ASN A N 1
ATOM 702 C CA . ASN A 1 90 ? -0.436 -3.742 5.223 1.00 95.69 90 ASN A CA 1
ATOM 703 C C . ASN A 1 90 ? -0.546 -4.802 4.124 1.00 95.69 90 ASN A C 1
ATOM 705 O O . ASN A 1 90 ? -1.357 -5.732 4.208 1.00 95.69 90 ASN A O 1
ATOM 709 N N . ILE A 1 91 ? 0.224 -4.594 3.061 1.00 97.38 91 ILE A N 1
ATOM 710 C CA . ILE A 1 91 ? 0.142 -5.353 1.821 1.00 97.38 91 ILE A CA 1
ATOM 711 C C . ILE A 1 91 ? 0.804 -6.714 2.001 1.00 97.38 91 ILE A C 1
ATOM 713 O O . ILE A 1 91 ? 1.950 -6.825 2.435 1.00 97.38 91 ILE A O 1
ATOM 717 N N . ARG A 1 92 ? 0.052 -7.754 1.649 1.00 96.69 92 ARG A N 1
ATOM 718 C CA . ARG A 1 92 ? 0.464 -9.158 1.696 1.00 96.69 92 ARG A CA 1
ATOM 719 C C . ARG A 1 92 ? 0.828 -9.702 0.325 1.00 96.69 92 ARG A C 1
ATOM 721 O O . ARG A 1 92 ? 1.656 -10.602 0.262 1.00 96.69 92 ARG A O 1
ATOM 728 N N . ASP A 1 93 ? 0.260 -9.140 -0.739 1.00 96.50 93 ASP A N 1
ATOM 729 C CA . ASP A 1 93 ? 0.651 -9.461 -2.108 1.00 96.50 93 ASP A CA 1
ATOM 730 C C . ASP A 1 93 ? 0.283 -8.339 -3.090 1.00 96.50 93 ASP A C 1
ATOM 732 O O . ASP A 1 93 ? -0.674 -7.586 -2.868 1.00 96.50 93 ASP A O 1
ATOM 736 N N . ILE A 1 94 ? 1.042 -8.259 -4.184 1.00 97.06 94 ILE A N 1
ATOM 737 C CA . ILE A 1 94 ? 0.821 -7.350 -5.310 1.00 97.06 94 ILE A CA 1
ATOM 738 C C . ILE A 1 94 ? 0.777 -8.192 -6.577 1.00 97.06 94 ILE A C 1
ATOM 740 O O . ILE A 1 94 ? 1.781 -8.769 -6.995 1.00 97.06 94 ILE A O 1
ATOM 744 N N . LYS A 1 95 ? -0.381 -8.203 -7.235 1.00 97.19 95 LYS A N 1
ATOM 745 C CA . LYS A 1 95 ? -0.532 -8.830 -8.544 1.00 97.19 95 LYS A CA 1
ATOM 746 C C . LYS A 1 95 ? -0.533 -7.759 -9.623 1.00 97.19 95 LYS A C 1
ATOM 748 O O . LYS A 1 95 ? -1.505 -7.017 -9.789 1.00 97.19 95 LYS A O 1
ATOM 753 N N . LEU A 1 96 ? 0.553 -7.718 -10.385 1.00 94.94 96 LEU A N 1
ATOM 754 C CA . LEU A 1 96 ? 0.661 -6.870 -11.563 1.00 94.94 96 LEU A CA 1
ATOM 755 C C . LEU A 1 96 ? -0.319 -7.348 -12.634 1.00 94.94 96 LEU A C 1
ATOM 757 O O . LEU A 1 96 ? -0.465 -8.549 -12.884 1.00 94.94 96 LEU A O 1
ATOM 761 N N . ARG A 1 97 ? -0.995 -6.404 -13.283 1.00 86.31 97 ARG A N 1
ATOM 762 C CA . ARG A 1 97 ? -1.794 -6.701 -14.468 1.00 86.31 97 ARG A CA 1
ATOM 763 C C . ARG A 1 97 ? -0.883 -6.569 -15.679 1.00 86.31 97 ARG A C 1
ATOM 765 O O . ARG A 1 97 ? -0.452 -5.469 -16.014 1.00 86.31 97 ARG A O 1
ATOM 772 N N . GLY A 1 98 ? -0.575 -7.695 -16.319 1.00 73.50 98 GLY A N 1
ATOM 773 C CA . GLY A 1 98 ? 0.049 -7.678 -17.637 1.00 73.50 98 GLY A CA 1
ATOM 774 C C . GLY A 1 98 ? -0.837 -6.894 -18.604 1.00 73.50 98 GLY A C 1
ATOM 775 O O . GLY A 1 98 ? -2.058 -7.067 -18.607 1.00 73.50 98 GLY A O 1
ATOM 776 N N . GLY A 1 99 ? -0.231 -6.003 -19.388 1.00 57.03 99 GLY A N 1
ATOM 777 C CA . GLY A 1 99 ? -0.910 -5.452 -20.552 1.00 57.03 99 GLY A CA 1
ATOM 778 C C . GLY A 1 99 ? -1.179 -6.596 -21.521 1.00 57.03 99 GLY A C 1
ATOM 779 O O . GLY A 1 99 ? -0.289 -7.401 -21.772 1.00 57.03 99 GLY A O 1
ATOM 780 N N . VAL A 1 100 ? -2.404 -6.692 -22.029 1.00 46.41 100 VAL A N 1
ATOM 781 C CA . VAL A 1 100 ? -2.652 -7.486 -23.231 1.00 46.41 100 VAL A CA 1
ATOM 782 C C . VAL A 1 100 ? -2.049 -6.680 -24.375 1.00 46.41 100 VAL A C 1
ATOM 784 O O . VAL A 1 100 ? -2.623 -5.668 -24.772 1.00 46.41 100 VAL A O 1
ATOM 787 N N . SER A 1 101 ? -0.848 -7.047 -24.810 1.00 40.19 101 SER A N 1
ATOM 788 C CA . SER A 1 101 ? -0.249 -6.724 -26.110 1.00 40.19 101 SER A CA 1
ATOM 789 C C . SER A 1 101 ? 0.866 -7.726 -26.360 1.00 40.19 101 SER A C 1
ATOM 791 O O . SER A 1 101 ? 1.812 -7.734 -25.542 1.00 40.19 101 SER A O 1
#

Radius of gyration: 14.39 Å; chains: 1; bounding box: 34×31×46 Å

Secondary structure (DSSP, 8-state):
-HHHHTTPPPBTTBPPPEEEEEEEEE-S--EEETTTTEEEEEEEETTEEEEEEETT-GGGHHHHHTT--EEEEEEEEEEEETTEEEEEEEEEEEEE-----